Protein AF-A0A4Q2XW18-F1 (afdb_monomer)

Sequence (167 aa):
THSTAEARSASQRLVQAREKLRATFHPVAPCTHCEGCGLLAPGHEQDWCHFFATPPSEVYTDGEWVRFGREMGIDLRSLPLSYLVLDRRAPASASSSLPDGTVRVVGRHRLYKGHAQLDACDASGVHERRFTKRTDPAFFRAMNKHRTGTLQQWTLDGNEVTSLKEL

Nearest PDB structures (foldseek):
  5w25-assembly3_B  TM=5.486E-01  e=3.888E-02  Mycobacterium tuberculosis H37Rv
  5w25-assembly3_A  TM=5.720E-01  e=6.681E-02  Mycobacterium tuberculosis H37Rv
  3bju-assembly1_C  TM=5.775E-01  e=6.975E-01  Homo sapiens
  4joi-assembly2_B  TM=6.456E-01  e=8.872E-01  Homo sapiens
  7ur8-assembly1_A  TM=5.842E-01  e=1.352E+00  synthetic construct

Mean predicted aligned error: 4.86 Å

pLDDT: mean 90.89, std 9.31, range [46.69, 98.38]

Radius of gyration: 17.27 Å; Cα contacts (8 Å, |Δi|>4): 269; chains: 1; bounding box: 42×44×43 Å

Secondary structure (DSSP, 8-state):
---HHHHHHHHHHHHHHHHHHTTT-EEEES-S-SS--GGGSTT-TT----EEEPPPGGGGT-HHHHHHHHHHT--TTSEEE---EEESSS-GGGTTTSPTTEEEEEEEEEEETTEEEEEEEETTEEEEEEEETTT-HHHHHHHHTT---SEEEEEEETTEEEEEEE-

Solvent-accessible surface area (backbone atoms only — not comparable to full-atom values): 9520 Å² total; per-residue (Å²): 104,77,48,70,65,58,57,34,52,52,25,50,54,50,50,55,49,48,66,66,44,50,84,67,28,30,49,67,30,74,45,65,37,83,60,79,64,35,66,74,42,91,91,26,87,89,56,57,65,32,38,69,58,83,54,65,72,55,60,80,75,37,68,66,49,50,50,49,24,60,78,70,32,42,61,65,87,59,40,74,45,59,76,79,40,70,32,68,79,53,56,84,53,66,32,70,69,54,63,83,50,48,31,30,51,39,55,71,71,48,80,53,95,64,32,33,43,37,39,31,36,40,73,92,23,63,43,78,32,37,39,43,32,83,66,40,56,67,58,46,54,29,53,77,66,72,67,61,79,43,43,32,36,46,41,70,58,88,58,36,43,67,44,75,47,78,109

Structure (mmCIF, N/CA/C/O backbone):
data_AF-A0A4Q2XW18-F1
#
_entry.id   AF-A0A4Q2XW18-F1
#
loop_
_atom_site.group_PDB
_atom_site.id
_atom_site.type_symbol
_atom_site.label_atom_id
_atom_site.label_alt_id
_atom_site.label_comp_id
_atom_site.label_asym_id
_atom_site.label_entity_id
_atom_site.label_seq_id
_atom_site.pdbx_PDB_ins_code
_atom_site.Cartn_x
_atom_site.Cartn_y
_atom_site.Cartn_z
_atom_site.occupancy
_atom_site.B_iso_or_equiv
_atom_site.auth_seq_id
_atom_site.auth_comp_id
_atom_site.auth_asym_id
_atom_site.auth_atom_id
_atom_site.pdbx_PDB_model_num
ATOM 1 N N . THR A 1 1 ? 4.928 3.334 -23.421 1.00 46.69 1 THR A N 1
ATOM 2 C CA . THR A 1 1 ? 4.517 3.353 -22.007 1.00 46.69 1 THR A CA 1
ATOM 3 C C . THR A 1 1 ? 3.237 2.566 -21.915 1.00 46.69 1 THR A C 1
ATOM 5 O O . THR A 1 1 ? 2.214 3.055 -22.378 1.00 46.69 1 THR A O 1
ATOM 8 N N . HIS A 1 2 ? 3.284 1.335 -21.407 1.00 51.88 2 HIS A N 1
ATOM 9 C CA . HIS A 1 2 ? 2.048 0.635 -21.051 1.00 51.88 2 HIS A CA 1
ATOM 10 C C . HIS A 1 2 ? 1.188 1.564 -20.194 1.00 51.88 2 HIS A C 1
ATOM 12 O O . HIS A 1 2 ? 1.643 2.092 -19.177 1.00 51.88 2 HIS A O 1
ATOM 18 N N . SER A 1 3 ? 0.001 1.880 -20.700 1.00 62.62 3 SER A N 1
ATOM 19 C CA . SER A 1 3 ? -0.854 2.910 -20.127 1.00 62.62 3 SER A CA 1
ATOM 20 C C . SER A 1 3 ? -1.317 2.460 -18.745 1.00 62.62 3 SER A C 1
ATOM 22 O O . SER A 1 3 ? -1.722 1.311 -18.573 1.00 62.62 3 SER A O 1
ATOM 24 N N . THR A 1 4 ? -1.337 3.368 -17.766 1.00 73.12 4 THR A N 1
ATOM 25 C CA . THR A 1 4 ? -1.965 3.152 -16.449 1.00 73.12 4 THR A CA 1
ATOM 26 C C . THR A 1 4 ? -3.375 2.555 -16.581 1.00 73.12 4 THR A C 1
ATOM 28 O O . THR A 1 4 ? -3.817 1.805 -15.716 1.00 73.12 4 THR A O 1
ATOM 31 N N . ALA A 1 5 ? -4.067 2.817 -17.697 1.00 78.06 5 ALA A N 1
ATOM 32 C CA . ALA A 1 5 ? -5.362 2.224 -18.012 1.00 78.06 5 ALA A CA 1
ATOM 33 C C . ALA A 1 5 ? -5.325 0.694 -18.210 1.00 78.06 5 ALA A C 1
ATOM 35 O O . ALA A 1 5 ? -6.217 0.005 -17.716 1.00 78.06 5 ALA A O 1
ATOM 36 N N . GLU A 1 6 ? -4.314 0.148 -18.892 1.00 81.50 6 GLU A N 1
ATOM 37 C CA . GLU A 1 6 ? -4.184 -1.304 -19.106 1.00 81.50 6 GLU A CA 1
ATOM 38 C C . GLU A 1 6 ? -3.894 -2.022 -17.791 1.00 81.50 6 GLU A C 1
ATOM 40 O O . GLU A 1 6 ? -4.494 -3.052 -17.471 1.00 81.50 6 GLU A O 1
ATOM 45 N N . ALA A 1 7 ? -3.004 -1.431 -17.000 1.00 84.00 7 ALA A N 1
ATOM 46 C CA . ALA A 1 7 ? -2.602 -1.958 -15.712 1.00 84.00 7 ALA A CA 1
ATOM 47 C C . ALA A 1 7 ? -3.783 -1.922 -14.712 1.00 84.00 7 ALA A C 1
ATOM 49 O O . ALA A 1 7 ? -4.075 -2.925 -14.053 1.00 84.00 7 ALA A O 1
ATOM 50 N N . ARG A 1 8 ? -4.568 -0.833 -14.705 1.00 88.81 8 ARG A N 1
ATOM 51 C CA . ARG A 1 8 ? -5.844 -0.742 -13.973 1.00 88.81 8 ARG A CA 1
ATOM 52 C C . ARG A 1 8 ? -6.840 -1.809 -14.422 1.00 88.81 8 ARG A C 1
ATOM 54 O O . ARG A 1 8 ? -7.408 -2.497 -13.578 1.00 88.81 8 ARG A O 1
ATOM 61 N N . SER A 1 9 ? -7.009 -2.014 -15.728 1.00 91.19 9 SER A N 1
ATOM 62 C CA . SER A 1 9 ? -7.892 -3.062 -16.261 1.00 91.19 9 SER A CA 1
ATOM 63 C C . SER A 1 9 ? -7.461 -4.472 -15.825 1.00 91.19 9 SER A C 1
ATOM 65 O O . SER A 1 9 ? -8.299 -5.319 -15.506 1.00 91.19 9 SER A O 1
ATOM 67 N N . ALA A 1 10 ? -6.155 -4.754 -15.769 1.00 92.00 10 ALA A N 1
ATOM 68 C CA . ALA A 1 10 ? -5.642 -6.018 -15.237 1.00 92.00 10 ALA A CA 1
ATOM 69 C C . ALA A 1 10 ? -5.963 -6.192 -13.741 1.00 92.00 10 ALA A C 1
ATOM 71 O O . ALA A 1 10 ? -6.468 -7.244 -13.346 1.00 92.00 10 ALA A O 1
ATOM 72 N N . SER A 1 11 ? -5.754 -5.152 -12.930 1.00 94.81 11 SER A N 1
ATOM 73 C CA . SER A 1 11 ? -6.116 -5.162 -11.505 1.00 94.81 11 SER A CA 1
ATOM 74 C C . SER A 1 11 ? -7.617 -5.381 -11.293 1.00 94.81 11 SER A C 1
ATOM 76 O O . SER A 1 11 ? -8.009 -6.243 -10.510 1.00 94.81 11 SER A O 1
ATOM 78 N N . GLN A 1 12 ? -8.473 -4.704 -12.063 1.00 94.50 12 GLN A N 1
ATOM 79 C CA . GLN A 1 12 ? -9.927 -4.893 -12.006 1.00 94.50 12 GLN A CA 1
ATOM 80 C C . GLN A 1 12 ? -10.338 -6.336 -12.327 1.00 94.50 12 GLN A C 1
ATOM 82 O O . GLN A 1 12 ? -11.178 -6.909 -11.632 1.00 94.50 12 GLN A O 1
ATOM 87 N N . ARG A 1 13 ? -9.717 -6.964 -13.335 1.00 95.81 13 ARG A N 1
ATOM 88 C CA . ARG A 1 13 ? -9.951 -8.385 -13.651 1.00 95.81 13 ARG A CA 1
ATOM 89 C C . ARG A 1 13 ? -9.535 -9.308 -12.502 1.00 95.81 13 ARG A C 1
ATOM 91 O O . ARG A 1 13 ? -10.259 -10.259 -12.208 1.00 95.81 13 ARG A O 1
ATOM 98 N N . LEU A 1 14 ? -8.423 -9.018 -11.822 1.00 96.81 14 LEU A N 1
ATOM 99 C CA . LEU A 1 14 ? -8.005 -9.761 -10.626 1.00 96.81 14 LEU A CA 1
ATOM 100 C C . LEU A 1 14 ? -8.979 -9.579 -9.458 1.00 96.81 14 LEU A C 1
ATOM 102 O O . LEU A 1 14 ? -9.304 -10.558 -8.791 1.00 96.81 14 LEU A O 1
ATOM 106 N N . VAL A 1 15 ? -9.493 -8.366 -9.237 1.00 96.94 15 VAL A N 1
ATOM 107 C CA . VAL A 1 15 ? -10.523 -8.108 -8.218 1.00 96.94 15 VAL A CA 1
ATOM 108 C C . VAL A 1 15 ? -11.792 -8.902 -8.528 1.00 96.94 15 VAL A C 1
ATOM 110 O O . VAL A 1 15 ? -12.304 -9.606 -7.664 1.00 96.94 15 VAL A O 1
ATOM 113 N N . GLN A 1 16 ? -12.263 -8.890 -9.776 1.00 96.62 16 GLN A N 1
ATOM 114 C CA . GLN A 1 16 ? -13.420 -9.696 -10.180 1.00 96.62 16 GLN A CA 1
ATOM 115 C C . GLN A 1 16 ? -13.183 -11.198 -9.973 1.00 96.62 16 GLN A C 1
ATOM 117 O O . GLN A 1 16 ? -14.095 -11.915 -9.557 1.00 96.62 16 GLN A O 1
ATOM 122 N N . ALA A 1 17 ? -11.969 -11.685 -10.251 1.00 97.19 17 ALA A N 1
ATOM 123 C CA . ALA A 1 17 ? -11.596 -13.068 -9.975 1.00 97.19 17 ALA A CA 1
ATOM 124 C C . ALA A 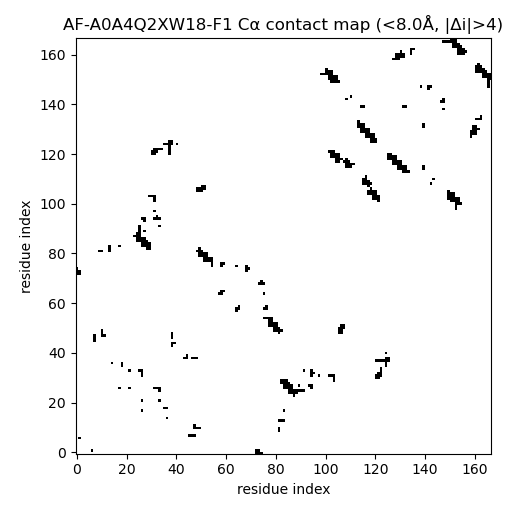1 17 ? -11.618 -13.367 -8.467 1.00 97.19 17 ALA A C 1
ATOM 126 O O . ALA A 1 17 ? -12.211 -14.370 -8.071 1.00 97.19 17 ALA A O 1
ATOM 127 N N . ARG A 1 18 ? -11.063 -12.482 -7.624 1.00 96.56 18 ARG A N 1
ATOM 128 C CA . ARG A 1 18 ? -11.131 -12.587 -6.155 1.00 96.56 18 ARG A CA 1
ATOM 129 C C . ARG A 1 18 ? -12.574 -12.736 -5.679 1.00 96.56 18 ARG A C 1
ATOM 131 O O . ARG A 1 18 ? -12.864 -13.681 -4.950 1.00 96.56 18 ARG A O 1
ATOM 138 N N . GLU A 1 19 ? -13.477 -11.854 -6.110 1.00 96.62 19 GLU A N 1
ATOM 139 C CA . GLU A 1 19 ? -14.863 -11.867 -5.622 1.00 96.62 19 GLU A CA 1
ATOM 140 C C . GLU A 1 19 ? -15.597 -13.162 -5.990 1.00 96.62 19 GLU A C 1
ATOM 142 O O . GLU A 1 19 ? -16.366 -13.679 -5.180 1.00 96.62 19 GLU A O 1
ATOM 147 N N . LYS A 1 20 ? -15.341 -13.699 -7.191 1.00 96.38 20 LYS A N 1
ATOM 148 C CA . LYS A 1 20 ? -15.909 -14.977 -7.646 1.00 96.38 20 LYS A CA 1
ATOM 149 C C . LYS A 1 20 ? -15.331 -16.164 -6.872 1.00 96.38 20 LYS A C 1
ATOM 151 O O . LYS A 1 20 ? -16.069 -17.069 -6.496 1.00 96.38 20 LYS A O 1
ATOM 156 N N . LEU A 1 21 ? -14.019 -16.165 -6.636 1.00 95.38 21 LEU A N 1
ATOM 157 C CA . LEU A 1 21 ? -13.307 -17.288 -6.019 1.00 95.38 21 LEU A CA 1
ATOM 158 C C . LEU A 1 21 ? -13.444 -17.334 -4.491 1.00 95.38 21 LEU A C 1
ATOM 160 O O . LEU A 1 21 ? -13.299 -18.410 -3.913 1.00 95.38 21 LEU A O 1
ATOM 164 N N . ARG A 1 22 ? -13.798 -16.219 -3.841 1.00 91.38 22 ARG A N 1
ATOM 165 C CA . ARG A 1 22 ? -14.068 -16.131 -2.392 1.00 91.38 22 ARG A CA 1
ATOM 166 C C . ARG A 1 22 ? -15.075 -17.162 -1.878 1.00 91.38 22 ARG A C 1
ATOM 168 O O . ARG A 1 22 ? -14.998 -17.565 -0.725 1.00 91.38 22 ARG A O 1
ATOM 175 N N . ALA A 1 23 ? -16.019 -17.598 -2.711 1.00 89.25 23 ALA A N 1
ATOM 176 C CA . ALA A 1 23 ? -16.995 -18.615 -2.315 1.00 89.25 23 ALA A CA 1
ATOM 177 C C . ALA A 1 23 ? -16.349 -19.976 -1.984 1.00 89.25 23 ALA A C 1
ATOM 179 O O . ALA A 1 23 ? -17.007 -20.872 -1.466 1.00 89.25 23 ALA A O 1
ATOM 180 N N . THR A 1 24 ? -15.081 -20.176 -2.348 1.00 91.94 24 THR A N 1
ATOM 181 C CA . THR A 1 24 ? -14.389 -21.466 -2.255 1.00 91.94 24 THR A CA 1
ATOM 182 C C . THR A 1 24 ? -12.956 -21.348 -1.733 1.00 91.94 24 THR A C 1
ATOM 184 O O . THR A 1 24 ? -12.421 -22.316 -1.195 1.00 91.94 24 THR A O 1
ATOM 187 N N . PHE A 1 25 ? -12.325 -20.189 -1.905 1.00 91.88 25 PHE A N 1
ATOM 188 C CA . PHE A 1 25 ? -10.956 -19.918 -1.494 1.00 91.88 25 PHE A CA 1
ATOM 189 C C . PHE A 1 25 ? -10.895 -18.726 -0.546 1.00 91.88 25 PHE A C 1
ATOM 191 O O . PHE A 1 25 ? -11.668 -17.779 -0.675 1.00 91.88 25 PHE A O 1
ATOM 198 N N . HIS A 1 26 ? -9.907 -18.736 0.341 1.00 89.38 26 HIS A N 1
ATOM 199 C CA . HIS A 1 26 ? -9.655 -17.658 1.284 1.00 89.38 26 HIS A CA 1
ATOM 200 C C . HIS A 1 26 ? -8.513 -16.766 0.779 1.00 89.38 26 HIS A C 1
ATOM 202 O O . HIS A 1 26 ? -7.461 -17.284 0.387 1.00 89.38 26 HIS A O 1
ATOM 208 N N . PRO A 1 27 ? -8.694 -15.433 0.766 1.00 90.62 27 PRO A N 1
ATOM 209 C CA . PRO A 1 27 ? -7.611 -14.492 0.508 1.00 90.62 27 PRO A CA 1
ATOM 210 C C . PRO A 1 27 ? -6.480 -14.625 1.529 1.00 90.62 27 PRO A C 1
ATOM 212 O O . PRO A 1 27 ? -6.701 -14.520 2.730 1.00 90.62 27 PRO A O 1
ATOM 215 N N . VAL A 1 28 ? -5.259 -14.821 1.032 1.00 90.69 28 VAL A N 1
ATOM 216 C CA . VAL A 1 28 ? -4.031 -14.829 1.846 1.00 90.69 28 VAL A CA 1
ATOM 217 C C . VAL A 1 28 ? -3.242 -13.539 1.635 1.00 90.69 28 VAL A C 1
ATOM 219 O O . VAL A 1 28 ? -2.700 -12.971 2.578 1.00 90.69 28 VAL A O 1
ATOM 222 N N . ALA A 1 29 ? -3.171 -13.060 0.391 1.00 92.25 29 ALA A N 1
ATOM 223 C CA . ALA A 1 29 ? -2.524 -11.800 0.042 1.00 92.25 29 ALA A CA 1
ATOM 224 C C . ALA A 1 29 ? -3.047 -11.282 -1.311 1.00 92.25 29 ALA A C 1
ATOM 226 O O . ALA A 1 29 ? -3.530 -12.073 -2.121 1.00 92.25 29 ALA A O 1
ATOM 227 N N . PRO A 1 30 ? -2.954 -9.975 -1.606 1.00 94.38 30 PRO A N 1
ATOM 228 C CA . PRO A 1 30 ? -2.515 -8.883 -0.732 1.00 94.38 30 PRO A CA 1
ATOM 229 C C . PRO A 1 30 ? -3.541 -8.506 0.344 1.00 94.38 30 PRO A C 1
ATOM 231 O O . PRO A 1 30 ? -3.185 -7.815 1.300 1.00 94.38 30 PRO A O 1
ATOM 234 N N . CYS A 1 31 ? -4.795 -8.933 0.170 1.00 93.69 31 CYS A N 1
ATOM 235 C CA . CYS A 1 31 ? -5.901 -8.618 1.065 1.00 93.69 31 CYS A CA 1
ATOM 236 C C . CYS A 1 31 ? -5.644 -9.158 2.471 1.00 93.69 31 CYS A C 1
ATOM 238 O O . CYS A 1 31 ? -5.300 -10.324 2.639 1.00 93.69 31 CYS A O 1
ATOM 240 N N . THR A 1 32 ? -5.872 -8.309 3.465 1.00 92.06 32 THR A N 1
ATOM 241 C CA . THR A 1 32 ? -5.790 -8.622 4.899 1.00 92.06 32 THR A CA 1
ATOM 242 C C . THR A 1 32 ? -7.136 -9.075 5.466 1.00 92.06 32 THR A C 1
ATOM 244 O O . THR A 1 32 ? -7.309 -9.136 6.675 1.00 92.06 32 THR A O 1
ATOM 247 N N . HIS A 1 33 ? -8.112 -9.336 4.593 1.00 91.50 33 HIS A N 1
ATOM 248 C CA . HIS A 1 33 ? -9.523 -9.415 4.941 1.00 91.50 33 HIS A CA 1
ATOM 249 C C . HIS A 1 33 ? -10.316 -10.216 3.876 1.00 91.50 33 HIS A C 1
ATOM 251 O O . HIS A 1 33 ? -9.865 -10.370 2.727 1.00 91.50 33 HIS A O 1
ATOM 257 N N . CYS A 1 34 ? -11.502 -10.716 4.243 1.00 90.25 34 CYS A N 1
ATOM 258 C CA . CYS A 1 34 ? -12.322 -11.642 3.432 1.00 90.25 34 CYS A CA 1
ATOM 259 C C . CYS A 1 34 ? -13.596 -10.998 2.843 1.00 90.25 34 CYS A C 1
ATOM 261 O O . CYS A 1 34 ? -14.257 -11.578 1.976 1.00 90.25 34 CYS A O 1
ATOM 263 N N . GLU A 1 35 ? -13.927 -9.786 3.272 1.00 91.75 35 GLU A N 1
ATOM 264 C CA . GLU A 1 35 ? -15.077 -8.985 2.851 1.00 91.75 35 GLU A CA 1
ATOM 265 C C . GLU A 1 35 ? -14.980 -8.576 1.372 1.00 91.75 35 GLU A C 1
ATOM 267 O O . GLU A 1 35 ? -13.978 -8.828 0.682 1.00 91.75 35 GLU A O 1
ATOM 272 N N . GLY A 1 36 ? -16.053 -7.949 0.872 1.00 93.88 36 GLY A N 1
ATOM 273 C CA . GLY A 1 36 ? -16.095 -7.268 -0.426 1.00 93.88 36 GLY A CA 1
ATOM 274 C C . GLY A 1 36 ? -14.833 -6.445 -0.670 1.00 93.88 36 GLY A C 1
ATOM 275 O O . GLY A 1 36 ? -14.372 -5.756 0.234 1.00 93.88 36 GLY A O 1
ATOM 276 N N . CYS A 1 37 ? -14.239 -6.533 -1.862 1.00 96.00 37 CYS A N 1
ATOM 277 C CA . CYS A 1 37 ? -13.087 -5.683 -2.158 1.00 96.00 37 CYS A CA 1
ATOM 278 C C . CYS A 1 37 ? -13.516 -4.208 -2.136 1.00 96.00 37 CYS A C 1
ATOM 280 O O . CYS A 1 37 ? -14.394 -3.817 -2.905 1.00 96.00 37 CYS A O 1
ATOM 282 N N . GLY A 1 38 ? -12.868 -3.389 -1.299 1.00 96.00 38 GLY A N 1
ATOM 283 C CA . GLY A 1 38 ? -13.199 -1.967 -1.155 1.00 96.00 38 GLY A CA 1
ATOM 284 C C . GLY A 1 38 ? -13.091 -1.160 -2.453 1.00 96.00 38 GLY A C 1
ATOM 285 O O . GLY A 1 38 ? -13.844 -0.217 -2.643 1.00 96.00 38 GLY A O 1
ATOM 286 N N . LEU A 1 39 ? -12.244 -1.583 -3.398 1.00 95.56 39 LEU A N 1
ATOM 287 C CA . LEU A 1 39 ? -12.123 -0.939 -4.715 1.00 95.56 39 LEU A CA 1
ATOM 288 C C . LEU A 1 39 ? -13.369 -1.068 -5.601 1.00 95.56 39 LEU A C 1
ATOM 290 O O . LEU A 1 39 ? -13.432 -0.441 -6.653 1.00 95.56 39 LEU A O 1
ATOM 294 N N . LEU A 1 40 ? -14.332 -1.911 -5.225 1.00 95.50 40 LEU A N 1
ATOM 295 C CA . LEU A 1 40 ? -15.617 -2.009 -5.919 1.00 95.50 40 LEU A CA 1
ATOM 296 C C . LEU A 1 40 ? -16.656 -1.026 -5.370 1.00 95.50 40 LEU A C 1
ATOM 298 O O . LEU A 1 40 ? -17.749 -0.940 -5.931 1.00 95.50 40 LEU A O 1
ATOM 302 N N . ALA A 1 41 ? -16.351 -0.317 -4.280 1.00 94.69 41 ALA A N 1
ATOM 303 C CA . ALA A 1 41 ? -17.237 0.713 -3.765 1.00 94.69 41 ALA A CA 1
ATOM 304 C C . ALA A 1 41 ? -17.250 1.943 -4.701 1.00 94.69 41 ALA A C 1
ATOM 306 O O . ALA A 1 41 ? -16.249 2.217 -5.373 1.00 94.69 41 ALA A O 1
ATOM 307 N N . PRO A 1 42 ? -18.371 2.689 -4.762 1.00 94.31 42 PRO A N 1
ATOM 308 C CA . PRO A 1 42 ? -18.467 3.903 -5.570 1.00 94.31 42 PRO A CA 1
ATOM 309 C C . PRO A 1 42 ? -17.365 4.914 -5.230 1.00 94.31 42 PRO A C 1
ATOM 311 O O . PRO A 1 42 ? -17.064 5.122 -4.055 1.00 94.31 42 PRO A O 1
ATOM 314 N N . GLY A 1 43 ? -16.799 5.565 -6.248 1.00 92.38 43 GLY A N 1
ATOM 315 C CA . GLY A 1 43 ? -15.714 6.544 -6.095 1.00 92.38 43 GLY A CA 1
ATOM 316 C C . GLY A 1 43 ? -14.303 5.982 -6.305 1.00 92.38 43 GLY A C 1
ATOM 317 O O . GLY A 1 43 ? -13.357 6.762 -6.386 1.00 92.38 43 GLY A O 1
ATOM 318 N N . HIS A 1 44 ? -14.157 4.660 -6.447 1.00 92.69 44 HIS A N 1
ATOM 319 C CA . HIS A 1 44 ? -12.878 3.984 -6.707 1.00 92.69 44 HIS A CA 1
ATOM 320 C C . HIS A 1 44 ? -12.710 3.527 -8.168 1.00 92.69 44 HIS A C 1
ATOM 322 O O . HIS A 1 44 ? -11.862 2.690 -8.479 1.00 92.69 44 HIS A O 1
ATOM 328 N N . GLU A 1 45 ? -13.483 4.066 -9.116 1.00 90.19 45 GLU A N 1
ATOM 329 C CA . GLU A 1 45 ? -13.488 3.608 -10.517 1.00 90.19 45 GLU A CA 1
ATOM 330 C C . GLU A 1 45 ? -12.137 3.825 -11.224 1.00 90.19 45 GLU A C 1
ATOM 332 O O . GLU A 1 45 ? -11.794 3.122 -12.186 1.00 90.19 45 GLU A O 1
ATOM 337 N N . GLN A 1 46 ? -11.371 4.813 -10.757 1.00 89.25 46 GLN A N 1
ATOM 338 C CA . GLN A 1 46 ? -10.032 5.137 -11.254 1.00 89.25 46 GLN A CA 1
ATOM 339 C C . GLN A 1 46 ? -8.912 4.505 -10.424 1.00 89.25 46 GLN A C 1
ATOM 341 O O . GLN A 1 46 ? -7.755 4.527 -10.851 1.00 89.25 46 GLN A O 1
ATOM 346 N N . ASP A 1 4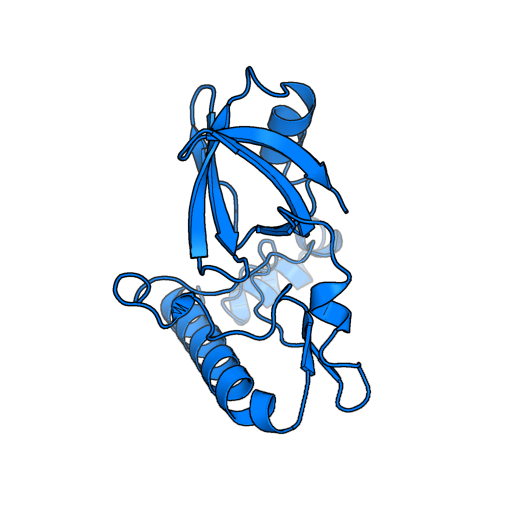7 ? -9.254 3.895 -9.293 1.00 91.81 47 ASP A N 1
ATOM 347 C CA . ASP A 1 47 ? -8.295 3.262 -8.407 1.00 91.81 47 ASP A CA 1
ATOM 348 C C . ASP A 1 47 ? -8.032 1.818 -8.824 1.00 91.81 47 ASP A C 1
ATOM 350 O O . ASP A 1 47 ? -8.743 1.195 -9.621 1.00 91.81 47 ASP A O 1
ATOM 354 N N . TRP A 1 48 ? -6.942 1.275 -8.296 1.00 94.38 48 TRP A N 1
ATOM 355 C CA . TRP A 1 48 ? -6.522 -0.085 -8.577 1.00 94.38 48 TRP A CA 1
ATOM 356 C C . TRP A 1 48 ? -5.591 -0.605 -7.491 1.00 94.38 48 TRP A C 1
ATOM 358 O O . TRP A 1 48 ? -4.715 0.109 -6.997 1.00 94.38 48 TRP A O 1
ATOM 368 N N . CYS A 1 49 ? -5.755 -1.880 -7.138 1.00 95.75 49 CYS A N 1
ATOM 369 C CA . CYS A 1 49 ? -4.905 -2.540 -6.157 1.00 95.75 49 CYS A CA 1
ATOM 370 C C . CYS A 1 49 ? -3.586 -2.878 -6.838 1.00 95.75 49 CYS A C 1
ATOM 372 O O . CYS A 1 49 ? -3.542 -3.774 -7.687 1.00 95.75 49 CYS A O 1
ATOM 374 N N . HIS A 1 50 ? -2.529 -2.148 -6.506 1.00 95.25 50 HIS A N 1
ATOM 375 C CA . HIS A 1 50 ? -1.213 -2.344 -7.090 1.00 95.25 50 HIS A CA 1
ATOM 376 C C . HIS A 1 50 ? -0.110 -2.115 -6.058 1.00 95.25 50 HIS A C 1
ATOM 378 O O . HIS A 1 50 ? -0.294 -1.428 -5.055 1.00 95.25 50 HIS A O 1
ATOM 384 N N . PHE A 1 51 ? 1.044 -2.706 -6.329 1.00 94.19 51 PHE A N 1
ATOM 385 C CA . PHE A 1 51 ? 2.259 -2.641 -5.528 1.00 94.19 51 PHE A CA 1
ATOM 386 C C . PHE A 1 51 ? 3.448 -2.479 -6.462 1.00 94.19 51 PHE A C 1
ATOM 388 O O . PHE A 1 51 ? 3.304 -2.616 -7.673 1.00 94.19 51 PHE A O 1
ATOM 395 N N . PHE A 1 52 ? 4.625 -2.209 -5.911 1.00 91.25 52 PHE A N 1
ATOM 396 C CA . PHE A 1 52 ? 5.841 -2.069 -6.700 1.00 91.25 52 PHE A CA 1
ATOM 397 C C . PHE A 1 52 ? 6.836 -3.138 -6.275 1.00 91.25 52 PHE A C 1
ATOM 399 O O . PHE A 1 52 ? 7.254 -3.162 -5.118 1.00 91.25 52 PHE A O 1
ATOM 406 N N . ALA A 1 53 ? 7.212 -4.013 -7.206 1.00 89.06 53 ALA A N 1
ATOM 407 C CA . ALA A 1 53 ? 8.370 -4.871 -6.998 1.00 89.06 53 ALA A CA 1
ATOM 408 C C . ALA A 1 53 ? 9.650 -4.037 -7.072 1.00 89.06 53 ALA A C 1
ATOM 410 O O . ALA A 1 53 ? 9.742 -3.086 -7.853 1.00 89.06 53 ALA A O 1
ATOM 411 N N . THR A 1 54 ? 10.646 -4.430 -6.281 1.00 87.81 54 THR A N 1
ATOM 412 C CA . THR A 1 54 ? 12.006 -3.909 -6.403 1.00 87.81 54 THR A CA 1
ATOM 413 C C . THR A 1 54 ? 12.586 -4.370 -7.738 1.00 87.81 54 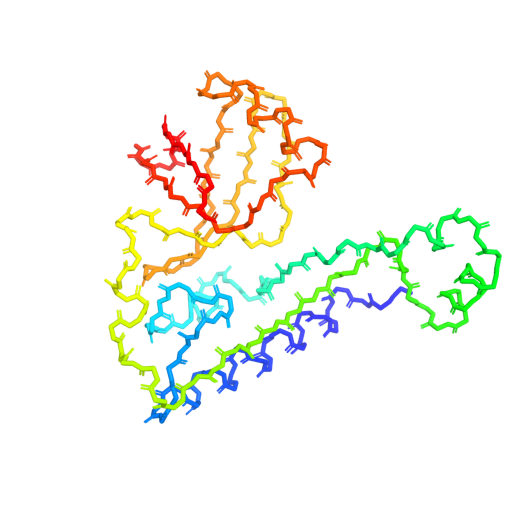THR A C 1
ATOM 415 O O . THR A 1 54 ? 12.706 -5.580 -7.945 1.00 87.81 54 THR A O 1
ATOM 418 N N . PRO A 1 55 ? 12.945 -3.451 -8.651 1.00 87.50 55 PRO A N 1
ATOM 419 C CA . PRO A 1 55 ? 13.617 -3.834 -9.881 1.00 87.50 55 PRO A CA 1
ATOM 420 C C . PRO A 1 55 ? 14.986 -4.451 -9.576 1.00 87.50 55 PRO A C 1
ATOM 422 O O . PRO A 1 55 ? 15.666 -3.967 -8.663 1.00 87.50 55 PRO A O 1
ATOM 425 N N . PRO A 1 56 ? 15.418 -5.470 -10.336 1.00 86.88 56 PRO A N 1
ATOM 426 C CA . PRO A 1 56 ? 16.791 -5.950 -10.257 1.00 86.88 56 PRO A CA 1
ATOM 427 C C . PRO A 1 56 ? 17.772 -4.815 -10.584 1.00 86.88 56 PRO A C 1
ATOM 429 O O . PRO A 1 56 ? 17.470 -3.922 -11.381 1.00 86.88 56 PRO A O 1
ATOM 432 N N . SER A 1 57 ? 18.942 -4.819 -9.943 1.00 89.06 57 SER A N 1
ATOM 433 C CA . SER A 1 57 ? 19.941 -3.745 -10.070 1.00 89.06 57 SER A CA 1
ATOM 434 C C . SER A 1 57 ? 20.463 -3.564 -11.496 1.00 89.06 57 SER A C 1
ATOM 436 O O . SER A 1 57 ? 20.755 -2.448 -11.919 1.00 89.06 57 SER A O 1
ATOM 438 N N . GLU A 1 58 ? 20.521 -4.658 -12.244 1.00 91.62 58 GLU A N 1
ATOM 439 C CA . GLU A 1 58 ? 21.024 -4.780 -13.606 1.00 91.62 58 GLU A CA 1
ATOM 440 C C . GLU A 1 58 ? 20.244 -3.889 -14.577 1.00 91.62 58 GLU A C 1
ATOM 442 O O . GLU A 1 58 ? 20.818 -3.348 -15.520 1.00 91.62 58 GLU A O 1
ATOM 447 N N . VAL A 1 59 ? 18.963 -3.632 -14.287 1.00 89.88 59 VAL A N 1
ATOM 448 C CA . VAL A 1 59 ? 18.108 -2.709 -15.052 1.00 89.88 59 VAL A CA 1
ATOM 449 C C . VAL A 1 59 ? 18.691 -1.292 -15.111 1.00 89.88 59 VAL A C 1
ATOM 451 O O . VAL A 1 59 ? 18.394 -0.544 -16.043 1.00 89.88 59 VAL A O 1
ATOM 454 N N . TYR A 1 60 ? 19.517 -0.903 -14.136 1.00 87.50 60 TYR A N 1
ATOM 455 C CA . TYR A 1 60 ? 20.138 0.423 -14.081 1.00 87.50 60 TYR A CA 1
ATOM 456 C C . TYR A 1 60 ? 21.544 0.476 -14.685 1.00 87.50 60 TYR A C 1
ATOM 458 O O . TYR A 1 60 ? 22.047 1.576 -14.918 1.00 87.50 60 TYR A O 1
ATOM 466 N N . THR A 1 61 ? 22.191 -0.669 -14.908 1.00 90.75 61 THR A N 1
ATOM 467 C CA . THR A 1 61 ? 23.623 -0.733 -15.246 1.00 90.75 61 THR A CA 1
ATOM 468 C C . THR A 1 61 ? 23.922 -1.393 -16.586 1.00 90.75 61 THR A C 1
ATOM 470 O O . THR A 1 61 ? 25.008 -1.187 -17.118 1.00 90.75 61 THR A O 1
ATOM 473 N N . ASP A 1 62 ? 22.994 -2.173 -17.137 1.00 92.50 62 ASP A N 1
ATOM 474 C CA . ASP A 1 62 ? 23.202 -2.958 -18.354 1.00 92.50 62 ASP A CA 1
ATOM 475 C C . ASP A 1 62 ? 22.341 -2.424 -19.517 1.00 92.50 62 ASP A C 1
ATOM 477 O O . ASP A 1 62 ? 21.124 -2.235 -19.414 1.00 92.50 62 ASP A O 1
ATOM 481 N N . GLY A 1 63 ? 23.010 -2.140 -20.639 1.00 90.50 63 GLY A N 1
ATOM 482 C CA . GLY A 1 63 ? 22.411 -1.558 -21.838 1.00 90.50 63 GLY A CA 1
ATOM 483 C C . GLY A 1 63 ? 21.412 -2.474 -22.548 1.00 90.50 63 GLY A C 1
ATOM 484 O O . GLY A 1 63 ? 20.479 -1.961 -23.172 1.00 90.50 63 GLY A O 1
ATOM 485 N N . GLU A 1 64 ? 21.542 -3.795 -22.411 1.00 93.19 64 GLU A N 1
ATOM 486 C CA . GLU A 1 64 ? 20.596 -4.753 -22.997 1.00 93.19 64 GLU A CA 1
ATOM 487 C C . GLU A 1 64 ? 19.222 -4.645 -22.323 1.00 93.19 64 GLU A C 1
ATOM 489 O O . GLU A 1 64 ? 18.197 -4.603 -23.005 1.00 93.19 64 GLU A O 1
ATOM 494 N N . TRP A 1 65 ? 19.178 -4.456 -20.997 1.00 91.31 65 TRP A N 1
ATOM 495 C CA . TRP A 1 65 ? 17.924 -4.200 -20.276 1.00 91.31 65 TRP A CA 1
ATOM 496 C C . TRP A 1 65 ? 17.271 -2.878 -20.687 1.00 91.31 65 TRP A C 1
ATOM 498 O O . TRP A 1 65 ? 16.046 -2.804 -20.832 1.00 91.31 65 TRP A O 1
ATOM 508 N N . VAL A 1 66 ? 18.072 -1.834 -20.927 1.00 88.25 66 VAL A N 1
ATOM 509 C CA . VAL A 1 66 ? 17.565 -0.545 -21.426 1.00 88.25 66 VAL A CA 1
ATOM 510 C C . VAL A 1 66 ? 16.966 -0.702 -22.823 1.00 88.25 66 VAL A C 1
ATOM 512 O O . VAL A 1 66 ? 15.887 -0.165 -23.094 1.00 88.25 66 VAL A O 1
ATOM 515 N N . ARG A 1 67 ? 17.650 -1.434 -23.708 1.00 90.81 67 ARG A N 1
ATOM 516 C CA . ARG A 1 67 ? 17.176 -1.712 -25.066 1.00 90.81 67 ARG A CA 1
ATOM 517 C C . ARG A 1 67 ? 15.877 -2.514 -25.041 1.00 90.81 67 ARG A C 1
ATOM 519 O O . ARG A 1 67 ? 14.898 -2.079 -25.646 1.00 90.81 67 ARG A O 1
ATOM 526 N N . PHE A 1 68 ? 15.841 -3.600 -24.275 1.00 90.12 68 PHE A N 1
ATOM 527 C CA . PHE A 1 68 ? 14.654 -4.433 -24.105 1.00 90.12 68 PHE A CA 1
ATOM 528 C C . PHE A 1 68 ? 13.452 -3.621 -23.605 1.00 90.12 68 PHE A C 1
ATOM 530 O O . PHE A 1 68 ? 12.373 -3.690 -24.189 1.00 90.12 68 PHE A O 1
ATOM 537 N N . GLY A 1 69 ? 13.628 -2.791 -22.569 1.00 88.25 69 GLY A N 1
ATOM 538 C CA . GLY A 1 69 ? 12.543 -1.954 -22.044 1.00 88.25 69 GLY A CA 1
ATOM 539 C C . GLY A 1 69 ? 11.976 -0.981 -23.086 1.00 88.25 69 GLY A C 1
ATOM 540 O O . GLY A 1 69 ? 10.762 -0.779 -23.154 1.00 88.25 69 GLY A O 1
ATOM 541 N N . ARG A 1 70 ? 12.835 -0.416 -23.948 1.00 86.94 70 ARG A N 1
ATOM 542 C CA . ARG A 1 70 ? 12.409 0.455 -25.058 1.00 86.94 70 ARG A CA 1
ATOM 543 C C . ARG A 1 70 ? 11.638 -0.310 -26.128 1.00 86.94 70 ARG A C 1
ATOM 545 O O . ARG A 1 70 ? 10.578 0.160 -26.529 1.00 86.94 70 ARG A O 1
ATOM 552 N N . GLU A 1 71 ? 12.152 -1.458 -26.563 1.00 92.56 71 GLU A N 1
ATOM 553 C CA . GLU A 1 71 ? 11.518 -2.294 -27.594 1.00 92.56 71 GLU A CA 1
ATOM 554 C C . GLU A 1 71 ? 10.161 -2.838 -27.123 1.00 92.56 71 GLU A C 1
ATOM 556 O O . GLU A 1 71 ? 9.194 -2.824 -27.880 1.00 92.56 71 GLU A O 1
ATOM 561 N N . MET A 1 72 ? 10.058 -3.218 -25.847 1.00 87.44 72 MET A N 1
ATOM 562 C CA . MET A 1 72 ? 8.821 -3.727 -25.246 1.00 87.44 72 MET A CA 1
ATOM 563 C C . MET A 1 72 ? 7.877 -2.627 -24.742 1.00 87.44 72 MET A C 1
ATOM 565 O O . MET A 1 72 ? 6.752 -2.917 -24.348 1.00 87.44 72 MET A O 1
ATOM 569 N N . GLY A 1 73 ? 8.305 -1.361 -24.708 1.00 84.00 73 GLY A N 1
ATOM 570 C CA . GLY A 1 73 ? 7.490 -0.250 -24.203 1.00 84.00 73 GLY A CA 1
ATOM 571 C C . GLY A 1 73 ? 7.211 -0.283 -22.689 1.00 84.00 73 GLY A C 1
ATOM 572 O O . GLY A 1 73 ? 6.262 0.375 -22.233 1.00 84.00 73 GLY A O 1
ATOM 573 N N . ILE A 1 74 ? 8.036 -1.006 -21.921 1.00 82.12 74 ILE A N 1
ATOM 574 C CA . ILE A 1 74 ? 7.936 -1.215 -20.468 1.00 82.12 74 ILE A CA 1
ATOM 575 C C . ILE A 1 74 ? 9.025 -0.400 -19.754 1.00 82.12 74 ILE A C 1
ATOM 577 O O . ILE A 1 74 ? 10.205 -0.505 -20.082 1.00 82.12 74 ILE A 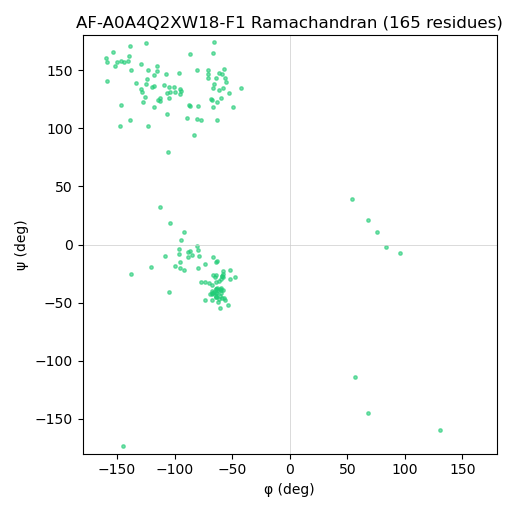O 1
ATOM 581 N N . ASP A 1 75 ? 8.654 0.374 -18.729 1.00 84.88 75 ASP A N 1
ATOM 582 C CA . ASP A 1 75 ? 9.647 0.976 -17.830 1.00 84.88 75 ASP A CA 1
ATOM 583 C C . ASP A 1 75 ? 10.062 -0.033 -16.755 1.00 84.88 75 ASP A C 1
ATOM 585 O O . ASP A 1 75 ? 9.430 -0.144 -15.709 1.00 84.88 75 ASP A O 1
ATOM 589 N N . LEU A 1 76 ? 11.149 -0.763 -17.001 1.00 84.81 76 LEU A N 1
ATOM 590 C CA . LEU A 1 76 ? 11.648 -1.775 -16.068 1.00 84.81 76 LEU A CA 1
ATOM 591 C C . LEU A 1 76 ? 12.123 -1.205 -14.721 1.00 84.81 76 LEU A C 1
ATOM 593 O O . LEU A 1 76 ? 12.276 -1.958 -13.763 1.00 84.81 76 LEU A O 1
ATOM 597 N N . ARG A 1 77 ? 12.331 0.114 -14.609 1.00 84.12 77 ARG A N 1
ATOM 598 C CA . ARG A 1 77 ? 12.743 0.775 -13.353 1.00 84.12 77 ARG A CA 1
ATOM 599 C C . ARG A 1 77 ? 11.572 0.973 -12.392 1.00 84.12 77 ARG A C 1
ATOM 601 O O . ARG A 1 77 ? 11.759 1.380 -11.247 1.00 84.12 77 ARG A O 1
ATOM 608 N N . SER A 1 78 ? 10.352 0.728 -12.853 1.00 84.94 78 SER A N 1
ATOM 609 C CA . SER A 1 78 ? 9.152 0.789 -12.038 1.00 84.94 78 SER A CA 1
ATOM 610 C C . SER A 1 78 ? 8.259 -0.373 -12.420 1.00 84.94 78 SER A C 1
ATOM 612 O O . SER A 1 78 ? 7.627 -0.347 -13.468 1.00 84.94 78 SER A O 1
ATOM 614 N N . LEU A 1 79 ? 8.183 -1.374 -11.546 1.00 85.50 79 LEU A N 1
ATOM 615 C CA . LEU A 1 79 ? 7.444 -2.606 -11.798 1.00 85.50 79 LEU A CA 1
ATOM 616 C C . LEU A 1 79 ? 6.139 -2.613 -10.990 1.00 85.50 79 LEU A C 1
ATOM 618 O O . LEU A 1 79 ? 6.104 -3.220 -9.913 1.00 85.50 79 LEU A O 1
ATOM 622 N N . PRO A 1 80 ? 5.079 -1.907 -11.446 1.00 88.94 80 PRO A N 1
ATOM 623 C CA . PRO A 1 80 ? 3.778 -2.027 -10.826 1.00 88.94 80 PRO A CA 1
ATOM 624 C C . PRO A 1 80 ? 3.242 -3.436 -11.072 1.00 88.94 80 PRO A C 1
ATOM 626 O O . PRO A 1 80 ? 3.284 -3.950 -12.190 1.00 88.94 80 PRO A O 1
ATOM 629 N N . LEU A 1 81 ? 2.714 -4.049 -10.027 1.00 90.62 81 LEU A N 1
ATOM 630 C CA . LEU A 1 81 ? 2.094 -5.358 -10.102 1.00 90.62 81 LEU A CA 1
ATOM 631 C C . LEU A 1 81 ? 0.817 -5.394 -9.280 1.00 90.62 81 LEU A C 1
ATOM 633 O O . LEU A 1 81 ? 0.688 -4.734 -8.249 1.00 90.62 81 LEU A O 1
ATOM 637 N N . SER A 1 82 ? -0.106 -6.225 -9.732 1.00 94.75 82 SER A N 1
ATOM 638 C CA . SER A 1 82 ? -1.275 -6.654 -8.981 1.00 94.75 82 SER A CA 1
ATOM 639 C C . SER A 1 82 ? -1.175 -8.164 -8.855 1.00 94.75 82 SER A C 1
ATOM 641 O O . SER A 1 82 ? -0.844 -8.848 -9.823 1.00 94.75 82 SER A O 1
ATOM 643 N N . TYR A 1 83 ? -1.434 -8.689 -7.667 1.00 96.00 83 TYR A N 1
ATOM 644 C CA . TYR A 1 83 ? -1.341 -10.118 -7.409 1.00 96.00 83 TYR A CA 1
ATOM 645 C C . TYR A 1 83 ? -2.500 -10.563 -6.528 1.00 96.00 83 TYR A C 1
ATOM 647 O O . TYR A 1 83 ? -3.170 -9.742 -5.904 1.00 96.00 83 TYR A O 1
ATOM 655 N N . LEU A 1 84 ? -2.749 -11.867 -6.516 1.00 96.19 84 LEU A N 1
ATOM 656 C CA . LEU A 1 84 ? -3.782 -12.496 -5.711 1.00 96.19 84 LEU A CA 1
ATOM 657 C C . LEU A 1 84 ? -3.277 -13.876 -5.294 1.00 96.19 84 LEU A C 1
ATOM 659 O O . LEU A 1 84 ? -2.970 -14.711 -6.141 1.00 96.19 84 LEU A O 1
ATOM 663 N N . VAL A 1 85 ? -3.186 -14.095 -3.988 1.00 95.06 85 VAL A N 1
ATOM 664 C CA . VAL A 1 85 ? -2.851 -15.378 -3.373 1.00 95.06 85 VAL A CA 1
ATOM 665 C C . VAL A 1 85 ? -4.085 -15.866 -2.637 1.00 95.06 85 VAL A C 1
ATOM 667 O O . VAL A 1 85 ? -4.632 -15.172 -1.776 1.00 95.06 85 VAL A O 1
ATOM 670 N N . LEU A 1 86 ? -4.518 -17.062 -3.009 1.00 93.19 86 LEU A N 1
ATOM 671 C CA . LEU A 1 86 ? -5.705 -17.720 -2.497 1.00 93.19 86 LEU A CA 1
ATOM 672 C C . LEU A 1 86 ? -5.312 -19.090 -1.964 1.00 93.19 86 LEU A C 1
ATOM 674 O O . LEU A 1 86 ? -4.559 -19.813 -2.615 1.00 93.19 86 LEU A O 1
ATOM 678 N N . ASP A 1 87 ? -5.871 -19.465 -0.822 1.00 91.38 87 ASP A N 1
ATOM 679 C CA . ASP A 1 87 ? -5.722 -20.806 -0.272 1.00 91.38 87 ASP A CA 1
ATOM 680 C C . ASP A 1 87 ? -7.101 -21.384 0.058 1.00 91.38 87 ASP A C 1
ATOM 682 O O . ASP A 1 87 ? -7.950 -20.752 0.685 1.00 91.38 87 ASP A O 1
ATOM 686 N N . ARG A 1 88 ? -7.344 -22.613 -0.397 1.00 90.88 88 ARG A N 1
ATOM 687 C CA . ARG A 1 88 ? -8.584 -23.348 -0.129 1.00 90.88 88 ARG A CA 1
ATOM 688 C C . ARG A 1 88 ? -8.650 -23.848 1.317 1.00 90.88 88 ARG A C 1
ATOM 690 O O . ARG A 1 88 ? -9.740 -23.988 1.860 1.00 90.88 88 ARG A O 1
ATOM 697 N N . ARG A 1 89 ? -7.499 -24.184 1.906 1.00 86.88 89 ARG A N 1
ATOM 698 C CA . ARG A 1 89 ? -7.378 -24.821 3.227 1.00 86.88 89 ARG A CA 1
ATOM 699 C C . ARG A 1 89 ? -7.143 -23.827 4.347 1.00 86.88 89 ARG A C 1
ATOM 701 O O . ARG A 1 89 ? -7.368 -24.188 5.499 1.00 86.88 89 ARG A O 1
ATOM 708 N N . ALA A 1 90 ? -6.672 -22.622 4.026 1.00 72.12 90 ALA A N 1
ATOM 709 C CA . ALA A 1 90 ? -6.552 -21.568 5.017 1.00 72.12 90 ALA A CA 1
ATOM 710 C C . ALA A 1 90 ? -7.907 -21.413 5.718 1.00 72.12 90 ALA A C 1
ATOM 712 O O . ALA A 1 90 ? -8.931 -21.364 5.038 1.00 72.12 90 ALA A O 1
ATOM 713 N N . PRO A 1 91 ? -7.958 -21.401 7.056 1.00 65.50 91 PRO A N 1
ATOM 714 C CA . PRO A 1 91 ? -9.210 -21.117 7.726 1.00 65.50 91 PRO A CA 1
ATOM 715 C C . PRO A 1 91 ? -9.653 -19.706 7.325 1.00 65.50 91 PRO A C 1
ATOM 717 O O . PRO A 1 91 ? -8.812 -18.824 7.149 1.00 65.50 91 PRO A O 1
ATOM 720 N N . ALA A 1 92 ? -10.963 -19.459 7.236 1.00 59.78 92 ALA A N 1
ATOM 721 C CA . ALA A 1 92 ? -11.491 -18.103 7.045 1.00 59.78 92 ALA A CA 1
ATOM 722 C C . ALA A 1 92 ? -10.925 -17.106 8.077 1.00 59.78 92 ALA A C 1
ATOM 724 O O . ALA A 1 92 ? -10.855 -15.907 7.817 1.00 59.78 92 ALA A O 1
ATOM 725 N N . SER A 1 93 ? -10.454 -17.625 9.217 1.00 56.06 93 SER A N 1
ATOM 726 C CA . SER A 1 93 ? -9.802 -16.875 10.276 1.00 56.06 93 SER A CA 1
ATOM 727 C C . SER A 1 93 ? -8.325 -16.525 10.048 1.00 56.06 93 SER A C 1
ATOM 729 O O . SER A 1 93 ? -7.747 -15.840 10.880 1.00 56.06 93 SER A O 1
ATOM 731 N N . ALA A 1 94 ? -7.674 -16.977 8.971 1.00 59.19 94 ALA A N 1
ATOM 732 C CA . ALA A 1 94 ? -6.270 -16.638 8.706 1.00 59.19 94 ALA A CA 1
ATOM 733 C C . ALA A 1 94 ? -6.082 -15.128 8.464 1.00 59.19 94 ALA A C 1
ATOM 735 O O . ALA A 1 94 ? -5.075 -14.545 8.861 1.00 59.19 94 ALA A O 1
ATOM 736 N N . SER A 1 95 ? -7.084 -14.468 7.878 1.00 57.84 95 SER A N 1
ATOM 737 C CA . SER A 1 95 ? -7.146 -13.005 7.817 1.00 57.84 95 SER A CA 1
ATOM 738 C C . SER A 1 95 ? -7.578 -12.391 9.155 1.00 57.84 95 SER A C 1
ATOM 740 O O . SER A 1 95 ? -7.086 -11.333 9.524 1.00 57.84 95 SER A O 1
ATOM 742 N N . SER A 1 96 ? -8.432 -13.073 9.930 1.00 60.38 96 SER A N 1
ATOM 743 C CA . SER A 1 96 ? -8.896 -12.596 11.244 1.00 60.38 96 SER A CA 1
ATOM 744 C C . SER A 1 96 ? -7.906 -12.840 12.394 1.00 60.38 96 SER A C 1
ATOM 746 O O . SER A 1 96 ? -8.202 -12.482 13.528 1.00 60.38 96 SER A O 1
ATOM 748 N N . SER A 1 97 ? -6.755 -13.472 12.137 1.00 72.75 97 SER A N 1
ATOM 749 C CA . SER A 1 97 ? -5.639 -13.561 13.089 1.00 72.75 97 SER A CA 1
ATOM 750 C C . SER A 1 97 ? -4.693 -12.363 13.016 1.00 72.75 97 SER A C 1
ATOM 752 O O . SER A 1 97 ? -3.752 -12.279 13.806 1.00 72.75 97 SER A O 1
ATOM 754 N N . LEU A 1 98 ? -4.900 -11.454 12.059 1.00 85.81 98 LEU A N 1
ATOM 755 C CA . LEU A 1 98 ? -4.130 -10.221 11.990 1.00 85.81 98 LEU A CA 1
ATOM 756 C C . LEU A 1 98 ? -4.543 -9.283 13.136 1.00 85.81 98 LEU A C 1
ATOM 758 O O . LEU A 1 98 ? -5.725 -9.232 13.475 1.00 85.81 98 LEU A O 1
ATOM 762 N N . PRO A 1 99 ? -3.599 -8.535 13.733 1.00 91.19 99 PRO A N 1
ATOM 763 C CA . PRO A 1 99 ? -3.925 -7.562 14.770 1.00 91.19 99 PRO A CA 1
ATOM 764 C C . PRO A 1 99 ? -4.932 -6.508 14.294 1.00 91.19 99 PRO A C 1
ATOM 766 O O . PRO A 1 99 ? -4.912 -6.106 13.127 1.00 91.19 99 PRO A O 1
ATOM 769 N N . ASP A 1 100 ? -5.735 -5.976 15.211 1.00 91.44 100 ASP A N 1
ATOM 770 C CA . ASP A 1 100 ? -6.619 -4.846 14.914 1.00 91.44 100 ASP A CA 1
ATOM 771 C C . ASP A 1 100 ? -5.833 -3.645 14.371 1.00 91.44 100 ASP A C 1
ATOM 773 O O . ASP A 1 100 ? -4.705 -3.367 14.789 1.00 91.44 100 ASP A O 1
ATOM 777 N N . GLY A 1 101 ? -6.431 -2.927 13.420 1.00 94.56 101 GLY A N 1
ATOM 778 C CA . GLY A 1 101 ? -5.766 -1.827 12.719 1.00 94.56 101 GLY A CA 1
ATOM 779 C C . GLY A 1 101 ? -4.754 -2.287 11.666 1.00 94.56 101 GLY A C 1
ATOM 780 O O . GLY A 1 101 ? -3.987 -1.463 11.170 1.00 94.56 101 GLY A O 1
ATOM 781 N N . THR A 1 102 ? -4.720 -3.580 11.320 1.00 95.88 102 THR A N 1
ATOM 782 C CA . THR A 1 102 ? -3.912 -4.061 10.194 1.00 95.88 102 THR A CA 1
ATOM 783 C C . THR A 1 102 ? -4.470 -3.551 8.872 1.00 95.88 102 THR A C 1
ATOM 785 O O . THR A 1 102 ? -5.623 -3.803 8.523 1.00 95.88 102 THR A O 1
ATOM 788 N N . VAL A 1 103 ? -3.610 -2.900 8.098 1.00 96.94 103 VAL A N 1
ATOM 789 C CA . VAL A 1 103 ? -3.922 -2.367 6.776 1.00 96.94 103 VAL A CA 1
ATOM 790 C C . VAL A 1 103 ? -2.891 -2.822 5.750 1.00 96.94 103 VAL A C 1
ATOM 792 O O . VAL A 1 103 ? -1.729 -3.107 6.064 1.00 96.94 103 VAL A O 1
ATOM 795 N N . ARG A 1 104 ? -3.309 -2.841 4.487 1.00 97.31 104 ARG A N 1
ATOM 796 C CA . ARG A 1 104 ? -2.419 -2.962 3.335 1.00 97.31 104 ARG A CA 1
ATOM 797 C C . ARG A 1 104 ? -2.332 -1.617 2.621 1.00 97.31 104 ARG A C 1
ATOM 799 O O . ARG A 1 104 ? -3.304 -1.200 2.000 1.00 97.31 104 ARG A O 1
ATOM 806 N N . VAL A 1 105 ? -1.170 -0.969 2.653 1.00 97.06 105 VAL A N 1
ATOM 807 C CA . VAL A 1 105 ? -0.905 0.237 1.852 1.00 97.06 105 VAL A CA 1
ATOM 808 C C . VAL A 1 105 ? -0.872 -0.137 0.372 1.00 97.06 105 VAL A C 1
ATOM 810 O O . VAL A 1 105 ? -0.115 -1.023 -0.032 1.00 97.06 105 VAL A O 1
ATOM 813 N N . VAL A 1 106 ? -1.699 0.528 -0.427 1.00 95.56 106 VAL A N 1
ATOM 814 C CA . VAL A 1 106 ? -1.845 0.314 -1.867 1.00 95.56 106 VAL A CA 1
ATOM 815 C C . VAL A 1 106 ? -1.072 1.395 -2.619 1.00 95.56 106 VAL A C 1
ATOM 817 O O . VAL A 1 106 ? -1.145 2.579 -2.303 1.00 95.56 106 VAL A O 1
ATOM 820 N N . GLY A 1 107 ? -0.330 0.988 -3.645 1.00 93.19 107 GLY A N 1
ATOM 821 C CA . GLY A 1 107 ? 0.430 1.898 -4.489 1.00 93.19 107 GLY A CA 1
ATOM 822 C C . GLY A 1 107 ? 1.603 2.562 -3.770 1.00 93.19 107 GLY A C 1
ATOM 823 O O . GLY A 1 107 ? 2.295 1.946 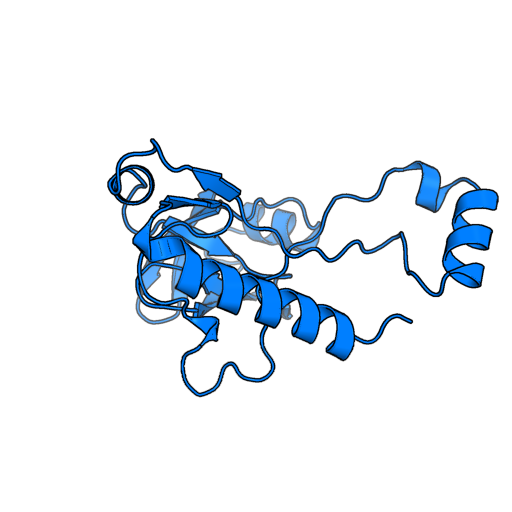-2.959 1.00 93.19 107 GLY A O 1
ATOM 824 N N . ARG A 1 108 ? 1.880 3.818 -4.131 1.00 90.75 108 ARG A N 1
ATOM 825 C CA . ARG A 1 108 ? 2.929 4.640 -3.509 1.00 90.75 108 ARG A CA 1
ATOM 826 C C . ARG A 1 108 ? 2.304 5.719 -2.641 1.00 90.75 108 ARG A C 1
ATOM 828 O O . ARG A 1 108 ? 1.300 6.314 -3.013 1.00 90.75 108 ARG A O 1
ATOM 835 N N . HIS A 1 109 ? 2.995 6.052 -1.556 1.00 93.12 109 HIS A N 1
ATOM 836 C CA . HIS A 1 109 ? 2.682 7.228 -0.752 1.00 93.12 109 HIS A CA 1
ATOM 837 C C . HIS A 1 109 ? 2.746 8.497 -1.612 1.00 93.12 109 HIS A C 1
ATOM 839 O O . HIS A 1 109 ? 3.720 8.714 -2.345 1.00 93.12 109 HIS A O 1
ATOM 845 N N . ARG A 1 110 ? 1.749 9.370 -1.467 1.00 94.81 110 ARG A N 1
ATOM 846 C CA . ARG A 1 110 ? 1.776 10.727 -2.021 1.00 94.81 110 ARG A CA 1
ATOM 847 C C . ARG A 1 110 ? 2.414 11.651 -0.990 1.00 94.81 110 ARG A C 1
ATOM 849 O O . ARG A 1 110 ? 1.856 11.894 0.077 1.00 94.81 110 ARG A O 1
ATOM 856 N N . LEU A 1 111 ? 3.635 12.099 -1.275 1.00 95.62 111 LEU A N 1
ATOM 857 C CA . LEU A 1 111 ? 4.475 12.827 -0.323 1.00 95.62 111 LEU A CA 1
ATOM 858 C C . LEU A 1 111 ? 4.341 14.340 -0.510 1.00 95.62 111 LEU A C 1
ATOM 860 O O . LEU A 1 111 ? 4.540 14.865 -1.604 1.00 95.62 111 LEU A O 1
ATOM 864 N N . TYR A 1 112 ? 4.080 15.041 0.591 1.00 96.50 112 TYR A N 1
ATOM 865 C CA . TYR A 1 112 ? 3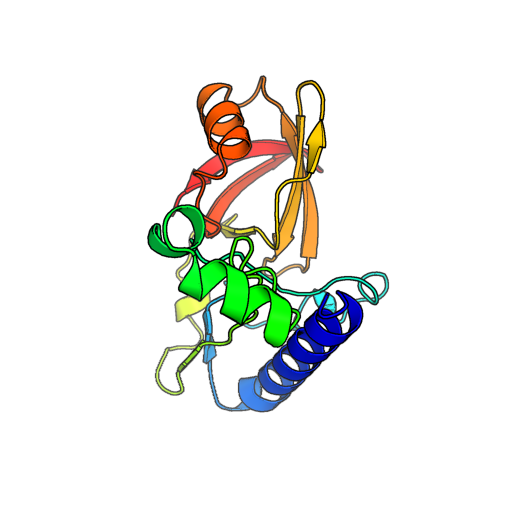.955 16.494 0.657 1.00 96.50 112 TYR A CA 1
ATOM 866 C C . TYR A 1 112 ? 4.915 17.074 1.700 1.00 96.50 112 TYR A C 1
ATOM 868 O O . TYR A 1 112 ? 5.561 16.366 2.483 1.00 96.50 112 TYR A O 1
ATOM 876 N N . LYS A 1 113 ? 4.999 18.408 1.765 1.00 94.62 113 LYS A N 1
ATOM 877 C CA . LYS A 1 113 ? 5.768 19.082 2.816 1.00 94.62 113 LYS A CA 1
ATOM 878 C C . LYS A 1 113 ? 5.155 18.766 4.187 1.00 94.62 113 LYS A C 1
ATOM 880 O O . LYS A 1 113 ? 4.101 19.280 4.549 1.00 94.62 113 LYS A O 1
ATOM 885 N N . GLY A 1 114 ? 5.849 17.928 4.954 1.00 95.50 114 GLY A N 1
ATOM 886 C CA . GLY A 1 114 ? 5.517 17.613 6.346 1.00 95.50 114 GLY A CA 1
ATOM 887 C C . GLY A 1 114 ? 4.465 16.520 6.555 1.00 95.50 114 GLY A C 1
ATOM 888 O O . GLY A 1 114 ? 4.216 16.173 7.709 1.00 95.50 114 GLY A O 1
ATOM 889 N N . HIS A 1 115 ? 3.881 15.955 5.497 1.00 97.62 115 HIS A N 1
ATOM 890 C CA . HIS A 1 115 ? 2.935 14.842 5.607 1.00 97.62 115 HIS A CA 1
ATOM 891 C C . HIS A 1 115 ? 2.903 13.979 4.339 1.00 97.62 115 HIS A C 1
ATOM 893 O O . HIS A 1 115 ? 3.430 14.367 3.297 1.00 97.62 115 HIS A O 1
ATOM 899 N N . ALA A 1 116 ? 2.312 12.797 4.461 1.00 97.75 116 ALA A N 1
ATOM 900 C CA . ALA A 1 116 ? 2.056 11.846 3.395 1.00 97.75 116 ALA A CA 1
ATOM 901 C C . ALA A 1 116 ? 0.557 11.520 3.366 1.00 97.75 116 ALA A C 1
ATOM 903 O O . ALA A 1 116 ? -0.066 11.409 4.423 1.00 97.75 116 ALA A O 1
ATOM 904 N N . GLN A 1 117 ? 0.002 11.362 2.168 1.00 97.88 117 GLN A N 1
ATOM 905 C CA . GLN A 1 117 ? -1.275 10.687 1.941 1.00 97.88 117 GLN A CA 1
ATOM 906 C C . GLN A 1 117 ? -0.999 9.226 1.580 1.00 97.88 117 GLN A C 1
ATOM 908 O O . GLN A 1 117 ? -0.107 8.931 0.772 1.00 97.88 117 GLN A O 1
ATOM 913 N N . LEU A 1 118 ? -1.744 8.327 2.210 1.00 97.12 118 LEU A N 1
ATOM 914 C CA . LEU A 1 118 ? -1.590 6.883 2.116 1.00 97.12 118 LEU A CA 1
ATOM 915 C C . LEU A 1 118 ? -2.941 6.281 1.746 1.00 97.12 118 LEU A C 1
ATOM 917 O O . LEU A 1 118 ? -3.898 6.446 2.494 1.00 97.12 118 LEU A O 1
ATOM 921 N N . ASP A 1 119 ? -3.007 5.549 0.643 1.00 96.69 119 ASP A N 1
ATOM 922 C CA . ASP A 1 119 ? -4.189 4.759 0.312 1.00 96.69 119 ASP A CA 1
ATOM 923 C C . ASP A 1 119 ? -4.042 3.385 0.971 1.00 96.69 119 ASP A C 1
ATOM 925 O O . ASP A 1 119 ? -3.062 2.674 0.736 1.00 96.69 119 ASP A O 1
ATOM 929 N N . ALA A 1 120 ? -4.970 3.027 1.854 1.00 96.75 120 ALA A N 1
ATOM 930 C CA . ALA A 1 120 ? -4.872 1.834 2.685 1.00 96.75 120 ALA A CA 1
ATOM 931 C C . ALA A 1 120 ? -6.144 0.998 2.607 1.00 96.75 120 ALA A C 1
ATOM 933 O O . ALA A 1 120 ? -7.250 1.521 2.695 1.00 96.75 120 ALA A O 1
ATOM 934 N N . CYS A 1 121 ? -5.966 -0.306 2.433 1.00 96.81 121 CYS A N 1
ATOM 935 C CA . CYS A 1 121 ? -7.038 -1.285 2.357 1.00 96.81 121 CYS A CA 1
ATOM 936 C C . CYS A 1 121 ? -7.134 -2.076 3.666 1.00 96.81 121 CYS A C 1
ATOM 938 O O . CYS A 1 121 ? -6.124 -2.604 4.143 1.00 96.81 121 CYS A O 1
ATOM 940 N N . ASP A 1 122 ? -8.343 -2.190 4.201 1.00 94.62 122 ASP A N 1
ATOM 941 C CA . ASP A 1 122 ? -8.701 -3.050 5.327 1.00 94.62 122 ASP A CA 1
ATOM 942 C C . ASP A 1 122 ? -10.121 -3.622 5.150 1.00 94.62 122 ASP A C 1
ATOM 944 O O . ASP A 1 122 ? -10.753 -3.452 4.105 1.00 94.62 122 ASP A O 1
ATOM 948 N N . ALA A 1 123 ? -10.628 -4.323 6.169 1.00 92.62 123 ALA A N 1
ATOM 949 C CA . ALA A 1 123 ? -11.958 -4.938 6.149 1.00 92.62 123 ALA A CA 1
ATOM 950 C C . ALA A 1 123 ? -13.110 -3.941 5.907 1.00 92.62 123 ALA A C 1
ATOM 952 O O . ALA A 1 123 ? -14.182 -4.340 5.450 1.00 92.62 123 ALA A O 1
ATOM 953 N N . SER A 1 124 ? -12.903 -2.652 6.194 1.00 93.38 124 SER A N 1
ATOM 954 C CA . SER A 1 124 ? -13.888 -1.585 5.990 1.00 93.38 124 SER A CA 1
ATOM 955 C C . SER A 1 124 ? -13.829 -0.950 4.598 1.00 93.38 124 SER A C 1
ATOM 957 O O . SER A 1 124 ? -14.724 -0.182 4.245 1.00 93.38 124 SER A O 1
ATOM 959 N N . GLY A 1 125 ? -12.796 -1.245 3.804 1.00 95.38 125 GLY A N 1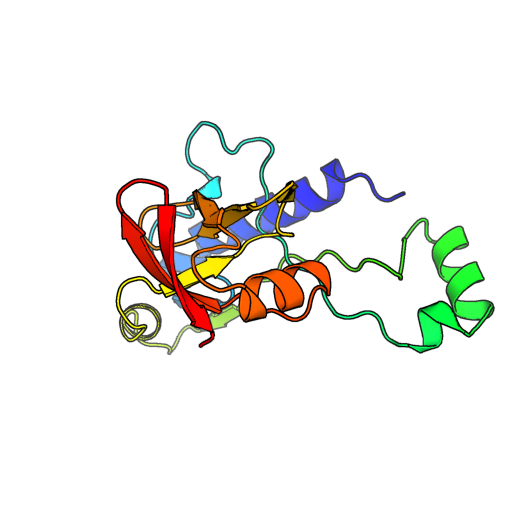
ATOM 960 C CA . GLY A 1 125 ? -12.644 -0.744 2.441 1.00 95.38 125 GLY A CA 1
ATOM 961 C C . GLY A 1 125 ? -11.268 -0.146 2.163 1.00 95.38 125 GLY A C 1
ATOM 962 O O . GLY A 1 125 ? -10.289 -0.443 2.845 1.00 95.38 125 GLY A O 1
ATOM 963 N N . VAL A 1 126 ? -11.194 0.681 1.117 1.00 96.50 126 VAL A N 1
ATOM 964 C CA . VAL A 1 126 ? -9.983 1.429 0.762 1.00 96.50 126 VAL A CA 1
ATOM 965 C C . VAL A 1 126 ? -10.173 2.880 1.165 1.00 96.50 126 VAL A C 1
ATOM 967 O O . VAL A 1 126 ? -11.142 3.515 0.765 1.00 96.50 126 VAL A O 1
ATOM 970 N N . HIS A 1 127 ? -9.240 3.404 1.950 1.00 96.06 127 HIS A N 1
ATOM 971 C CA . HIS A 1 127 ? -9.336 4.745 2.504 1.00 96.06 127 HIS A CA 1
ATOM 972 C C . HIS A 1 127 ? -8.031 5.507 2.346 1.00 96.06 127 HIS A C 1
ATOM 974 O O . HIS A 1 127 ? -6.953 4.972 2.610 1.00 96.06 127 HIS A O 1
ATOM 980 N N . GLU A 1 128 ? -8.139 6.785 1.998 1.00 96.38 128 GLU A N 1
ATOM 981 C CA . GLU A 1 128 ? -7.009 7.705 2.058 1.00 96.38 128 GLU A CA 1
ATOM 982 C C . GLU A 1 128 ? -6.817 8.175 3.505 1.00 96.38 128 GLU A C 1
ATOM 984 O O . GLU A 1 128 ? -7.696 8.816 4.082 1.00 96.38 128 GLU A O 1
ATOM 989 N N . ARG A 1 129 ? -5.657 7.890 4.094 1.00 97.81 129 ARG A N 1
ATOM 990 C CA . ARG A 1 129 ? -5.257 8.348 5.429 1.00 97.81 129 ARG A CA 1
ATOM 991 C C . ARG A 1 129 ? -4.065 9.285 5.348 1.00 97.81 129 ARG A C 1
ATOM 993 O O . ARG A 1 129 ? -3.241 9.211 4.434 1.00 97.81 129 ARG A O 1
ATOM 1000 N N . ARG A 1 130 ? -3.951 10.166 6.336 1.00 98.25 130 ARG A N 1
ATOM 1001 C CA . ARG A 1 130 ? -2.847 11.119 6.437 1.00 98.25 130 ARG A CA 1
ATOM 1002 C C . ARG A 1 130 ? -1.859 10.687 7.510 1.00 98.25 130 ARG A C 1
ATOM 1004 O O . ARG A 1 130 ? -2.249 10.318 8.607 1.00 98.25 130 ARG A O 1
ATOM 1011 N N . PHE A 1 131 ? -0.570 10.758 7.199 1.00 98.38 131 PHE A N 1
ATOM 1012 C CA . PHE A 1 131 ? 0.510 10.513 8.151 1.00 98.38 131 PHE A CA 1
ATOM 1013 C C . PHE A 1 131 ? 1.457 11.708 8.176 1.00 98.38 131 PHE A C 1
ATOM 1015 O O . PHE A 1 131 ? 1.961 12.144 7.138 1.00 98.38 131 PHE A O 1
ATOM 1022 N N . THR A 1 132 ? 1.719 12.260 9.358 1.00 98.00 132 THR A N 1
ATOM 1023 C CA . THR A 1 132 ? 2.570 13.448 9.481 1.00 98.00 132 THR A CA 1
ATOM 1024 C C . THR A 1 132 ? 4.009 13.084 9.819 1.00 98.00 132 THR A C 1
ATOM 1026 O O . THR A 1 132 ? 4.284 12.170 10.592 1.00 98.00 132 THR A O 1
ATOM 1029 N N . LYS A 1 133 ? 4.959 13.884 9.322 1.00 97.75 133 LYS A N 1
ATOM 1030 C CA . LYS A 1 133 ? 6.376 13.761 9.700 1.00 97.75 133 LYS A CA 1
ATOM 1031 C C . LYS A 1 133 ? 6.589 13.921 11.210 1.00 97.75 133 LYS A C 1
ATOM 1033 O O . LYS A 1 133 ? 7.578 13.423 11.731 1.00 97.75 133 LYS A O 1
ATOM 1038 N N . ARG A 1 134 ? 5.707 14.653 11.899 1.00 97.06 134 ARG A N 1
ATOM 1039 C CA . ARG A 1 134 ? 5.787 14.865 13.349 1.00 97.06 134 ARG A CA 1
ATOM 1040 C C . ARG A 1 134 ? 5.464 13.588 14.128 1.00 97.06 134 ARG A C 1
ATOM 1042 O O . ARG A 1 134 ? 6.054 13.408 15.185 1.00 97.06 134 ARG A O 1
ATOM 1049 N N . THR A 1 135 ? 4.574 12.742 13.607 1.00 97.44 135 THR A N 1
ATOM 1050 C CA . THR A 1 135 ? 4.188 11.467 14.225 1.00 97.44 135 THR A CA 1
ATOM 1051 C C . THR A 1 135 ? 5.396 10.541 14.365 1.00 97.44 135 THR A C 1
ATOM 1053 O O . THR A 1 135 ? 5.725 10.126 15.469 1.00 97.44 135 THR A O 1
ATOM 1056 N N . ASP A 1 136 ? 6.101 10.280 13.260 1.00 97.62 136 ASP A N 1
ATOM 1057 C CA . ASP A 1 136 ? 7.378 9.561 13.271 1.00 97.62 136 ASP A CA 1
ATOM 1058 C C . ASP A 1 136 ? 8.302 10.079 12.143 1.00 97.62 136 ASP A C 1
ATOM 1060 O O . ASP A 1 136 ? 8.149 9.722 10.965 1.00 97.62 136 ASP A O 1
ATOM 1064 N N . PRO A 1 137 ? 9.301 10.923 12.477 1.00 97.31 137 PRO A N 1
ATOM 1065 C CA . PRO A 1 137 ? 10.244 11.455 11.498 1.00 97.31 137 PRO A CA 1
ATOM 1066 C C . PRO A 1 137 ? 11.140 10.394 10.848 1.00 97.31 137 PRO A C 1
ATOM 1068 O O . PRO A 1 137 ? 11.633 10.614 9.735 1.00 97.31 137 PRO A O 1
ATOM 1071 N N . ALA A 1 138 ? 11.427 9.284 11.535 1.00 96.94 138 ALA A N 1
ATOM 1072 C CA . ALA A 1 138 ? 12.262 8.213 11.004 1.00 96.94 138 ALA A CA 1
ATOM 1073 C C . ALA A 1 138 ? 11.498 7.427 9.938 1.00 96.94 138 ALA A C 1
ATOM 1075 O O . ALA A 1 138 ? 12.008 7.290 8.821 1.00 96.94 138 ALA A O 1
ATOM 1076 N N . PHE A 1 139 ? 10.258 7.040 10.233 1.00 96.75 139 PHE A N 1
ATOM 1077 C CA . PHE A 1 139 ? 9.397 6.365 9.268 1.00 96.75 139 PHE A CA 1
ATOM 1078 C C . PHE A 1 139 ? 9.085 7.251 8.057 1.00 96.75 139 PHE A C 1
ATOM 1080 O O . PHE A 1 139 ? 9.215 6.813 6.914 1.00 96.75 139 PHE A O 1
ATOM 1087 N N . PHE A 1 140 ? 8.816 8.545 8.268 1.00 97.00 140 PHE A N 1
ATOM 1088 C CA . PHE A 1 140 ? 8.620 9.494 7.164 1.00 97.00 140 PHE A CA 1
ATOM 1089 C C . PHE A 1 140 ? 9.844 9.573 6.229 1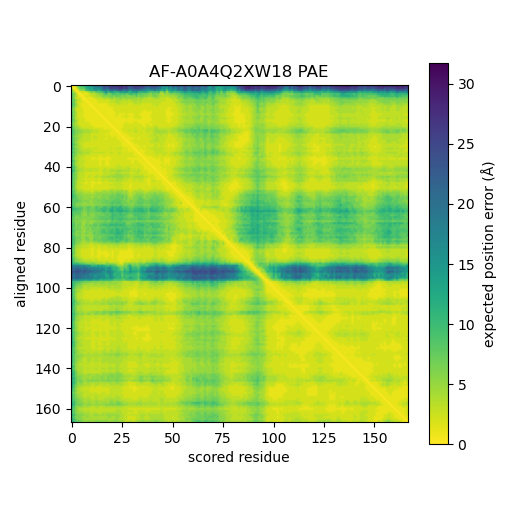.00 97.00 140 PHE A C 1
ATOM 1091 O O . PHE A 1 140 ? 9.717 9.648 5.005 1.00 97.00 140 PHE A O 1
ATOM 1098 N N . ARG A 1 141 ? 11.065 9.524 6.784 1.00 95.94 141 ARG A N 1
ATOM 1099 C CA . ARG A 1 141 ? 12.298 9.457 5.977 1.00 95.94 141 ARG A CA 1
ATOM 1100 C C . ARG A 1 141 ? 12.433 8.128 5.231 1.00 95.94 141 ARG A C 1
ATOM 1102 O O . ARG A 1 141 ? 12.972 8.137 4.126 1.00 95.94 141 ARG A O 1
ATOM 1109 N N . ALA A 1 142 ? 11.978 7.016 5.808 1.00 95.31 142 ALA A N 1
ATOM 1110 C CA . ALA A 1 142 ? 11.959 5.718 5.137 1.00 95.31 142 ALA A CA 1
ATOM 1111 C C . ALA A 1 142 ? 10.959 5.702 3.967 1.00 95.31 142 ALA A C 1
ATOM 1113 O O . ALA A 1 142 ? 11.324 5.260 2.875 1.00 95.31 142 ALA A O 1
ATOM 1114 N N . MET A 1 143 ? 9.766 6.290 4.141 1.00 94.75 143 MET A N 1
ATOM 1115 C CA . MET A 1 143 ? 8.775 6.466 3.068 1.00 94.75 143 MET A CA 1
ATOM 1116 C C . MET A 1 143 ? 9.352 7.253 1.883 1.00 94.75 143 MET A C 1
ATOM 1118 O O . MET A 1 143 ? 9.222 6.815 0.741 1.00 94.75 143 MET A O 1
ATOM 1122 N N . ASN A 1 144 ? 10.046 8.372 2.148 1.00 91.38 144 ASN A N 1
ATOM 1123 C CA . ASN A 1 144 ? 10.725 9.174 1.116 1.00 91.38 144 ASN A CA 1
ATOM 1124 C C . ASN A 1 144 ? 11.764 8.375 0.316 1.00 91.38 144 ASN A C 1
ATOM 1126 O O . ASN A 1 144 ? 12.061 8.718 -0.823 1.00 91.38 144 ASN A O 1
ATOM 1130 N N . LYS A 1 145 ? 12.349 7.337 0.921 1.00 91.19 145 LYS A N 1
ATOM 1131 C CA . LYS A 1 145 ? 13.334 6.456 0.282 1.00 91.19 145 LYS A CA 1
ATOM 1132 C C . LYS A 1 145 ? 12.702 5.203 -0.331 1.00 91.19 145 LYS A C 1
ATOM 1134 O O . LYS A 1 145 ? 13.449 4.350 -0.800 1.00 91.19 145 LYS A O 1
ATOM 1139 N N . HIS A 1 146 ? 11.373 5.075 -0.296 1.00 88.44 146 HIS A N 1
ATOM 1140 C CA . HIS A 1 146 ? 10.640 3.872 -0.701 1.00 88.44 146 HIS A CA 1
ATOM 1141 C C . HIS A 1 146 ? 11.120 2.602 0.027 1.00 88.44 146 HIS A C 1
ATOM 1143 O O . HIS A 1 146 ? 11.247 1.542 -0.575 1.00 88.44 146 HIS A O 1
ATOM 1149 N N . ARG A 1 147 ? 11.425 2.721 1.328 1.00 90.00 147 ARG A N 1
ATOM 1150 C CA . ARG A 1 147 ? 11.942 1.627 2.175 1.00 90.00 147 ARG A CA 1
ATOM 1151 C C . ARG A 1 147 ? 10.955 1.188 3.252 1.00 90.00 147 ARG A C 1
ATOM 1153 O O . ARG A 1 147 ? 11.379 0.835 4.345 1.00 90.00 147 ARG A O 1
ATOM 1160 N N . THR A 1 148 ? 9.665 1.269 2.960 1.00 93.44 148 THR A N 1
ATOM 1161 C CA . THR A 1 148 ? 8.619 0.803 3.869 1.00 93.44 148 THR A CA 1
ATOM 1162 C C . THR A 1 148 ? 7.829 -0.315 3.202 1.00 93.44 148 THR A C 1
ATOM 1164 O O . THR A 1 148 ? 7.498 -0.230 2.016 1.00 93.44 148 THR A O 1
ATOM 1167 N N . GLY A 1 149 ? 7.542 -1.365 3.957 1.00 93.88 149 GLY A N 1
ATOM 1168 C CA . GLY A 1 149 ? 6.618 -2.426 3.616 1.00 93.88 149 GLY A CA 1
ATOM 1169 C C . GLY A 1 149 ? 5.178 -1.930 3.543 1.00 93.88 149 GLY A C 1
ATOM 1170 O O . GLY A 1 149 ? 4.823 -0.836 3.988 1.00 93.88 149 GLY A O 1
ATOM 1171 N N . THR A 1 150 ? 4.331 -2.756 2.939 1.00 95.69 150 THR A N 1
ATOM 1172 C CA . THR A 1 150 ? 2.929 -2.411 2.686 1.00 95.69 150 THR A CA 1
ATOM 1173 C C . THR A 1 150 ? 1.976 -3.016 3.707 1.00 95.69 150 THR A C 1
ATOM 1175 O O . THR A 1 150 ? 0.856 -2.534 3.808 1.00 95.69 150 THR A O 1
ATOM 1178 N N . LEU A 1 151 ? 2.385 -4.052 4.453 1.00 96.25 151 LEU A N 1
ATOM 1179 C CA . LEU A 1 151 ? 1.609 -4.567 5.583 1.00 96.25 151 LEU A CA 1
ATOM 1180 C C . LEU A 1 151 ? 1.980 -3.767 6.823 1.00 96.25 151 LEU A C 1
ATOM 1182 O O . LEU A 1 151 ? 3.146 -3.741 7.216 1.00 96.25 151 LEU A O 1
ATOM 1186 N N . GLN A 1 152 ? 1.004 -3.093 7.410 1.00 97.12 152 GLN A N 1
ATOM 1187 C CA . GLN A 1 152 ? 1.237 -2.228 8.558 1.00 97.12 152 GLN A CA 1
ATOM 1188 C C . GLN A 1 152 ? 0.093 -2.371 9.557 1.00 97.12 152 GLN A C 1
ATOM 1190 O O . GLN A 1 152 ? -1.008 -2.769 9.187 1.00 97.12 152 GLN A O 1
ATOM 1195 N N . GLN A 1 153 ? 0.349 -2.022 10.815 1.00 97.44 153 GLN A N 1
ATOM 1196 C CA . GLN A 1 153 ? -0.671 -1.867 11.849 1.00 97.44 153 GLN A CA 1
ATOM 1197 C C . GLN A 1 153 ? -0.736 -0.401 12.265 1.00 97.44 153 GLN A C 1
ATOM 1199 O O . GLN A 1 153 ? 0.289 0.163 12.658 1.00 97.44 153 GLN A O 1
ATOM 1204 N N . TRP A 1 154 ? -1.915 0.213 12.177 1.00 97.50 154 TRP A N 1
ATOM 1205 C CA . TRP A 1 154 ? -2.133 1.637 12.433 1.00 97.50 154 TRP A CA 1
ATOM 1206 C C . TRP A 1 154 ? -3.039 1.880 13.636 1.00 97.50 154 TRP A C 1
ATOM 1208 O O . TRP A 1 154 ? -3.962 1.119 13.911 1.00 97.50 154 TRP A O 1
ATOM 1218 N N . THR A 1 155 ? -2.797 2.997 14.319 1.00 97.94 155 THR A N 1
ATOM 1219 C CA . THR A 1 155 ? -3.791 3.652 15.179 1.00 97.94 155 THR A CA 1
ATOM 1220 C C . THR A 1 155 ? -4.234 4.943 14.507 1.00 97.94 155 THR A C 1
ATOM 1222 O O . THR A 1 155 ? -3.400 5.678 13.969 1.00 97.94 155 THR A O 1
ATOM 1225 N N . LEU A 1 156 ? -5.539 5.212 14.535 1.00 97.75 156 LEU A N 1
ATOM 1226 C CA . LEU A 1 156 ? -6.151 6.355 13.867 1.00 97.75 156 LEU A CA 1
ATOM 1227 C C . LEU A 1 156 ? -6.813 7.302 14.873 1.00 97.75 156 LEU A C 1
ATOM 1229 O O . LEU A 1 156 ? -7.387 6.857 15.864 1.00 97.75 156 LEU A O 1
ATOM 1233 N N . ASP A 1 157 ? -6.771 8.595 14.566 1.00 97.19 157 ASP A N 1
ATOM 1234 C CA . ASP A 1 157 ? -7.668 9.618 15.109 1.00 97.19 157 ASP A CA 1
ATOM 1235 C C . ASP A 1 157 ? -8.365 10.310 13.929 1.00 97.19 157 ASP A C 1
ATOM 1237 O O . ASP A 1 157 ? -7.758 11.074 13.170 1.00 97.19 157 ASP A O 1
ATOM 1241 N N . GLY A 1 158 ? -9.624 9.940 13.687 1.00 94.75 158 GLY A N 1
ATOM 1242 C CA . GLY A 1 158 ? -10.330 10.297 12.459 1.00 94.75 158 GLY A CA 1
ATOM 1243 C C . GLY A 1 158 ? -9.578 9.808 11.215 1.00 94.75 158 GLY A C 1
ATOM 1244 O O . GLY A 1 158 ? -9.460 8.607 10.983 1.00 94.75 158 GLY A O 1
ATOM 1245 N N . ASN A 1 159 ? -9.074 10.747 10.407 1.00 94.69 159 ASN A N 1
ATOM 1246 C CA . ASN A 1 159 ? -8.318 10.439 9.186 1.00 94.69 159 ASN A CA 1
ATOM 1247 C C . ASN A 1 159 ? -6.788 10.442 9.366 1.00 94.69 159 ASN A C 1
ATOM 1249 O O . ASN A 1 159 ? -6.052 10.177 8.410 1.00 94.69 159 ASN A O 1
ATOM 1253 N N . GLU A 1 160 ? -6.301 10.789 10.556 1.00 97.88 160 GLU A N 1
ATOM 1254 C CA . GLU A 1 160 ? -4.875 10.913 10.853 1.00 97.88 160 GLU A CA 1
ATOM 1255 C C . GLU A 1 160 ? -4.332 9.616 11.458 1.00 97.88 160 GLU A C 1
ATOM 1257 O O . GLU A 1 160 ? -4.892 9.060 12.403 1.00 97.88 160 GLU A O 1
ATOM 1262 N N . VAL A 1 161 ? -3.200 9.151 10.934 1.00 98.25 161 VAL A N 1
ATOM 1263 C CA . VAL A 1 161 ? -2.421 8.046 11.492 1.00 98.25 161 VAL A CA 1
ATOM 1264 C C . VAL A 1 161 ? -1.578 8.590 12.643 1.00 98.25 161 VAL A C 1
ATOM 1266 O O . VAL A 1 161 ? -0.606 9.328 12.437 1.00 98.25 161 VAL A O 1
ATOM 1269 N N . THR A 1 162 ? -1.956 8.227 13.866 1.00 98.00 162 THR A N 1
ATOM 1270 C CA . THR A 1 162 ? -1.319 8.693 15.109 1.00 98.00 162 THR A CA 1
ATOM 1271 C C . THR A 1 162 ? -0.210 7.765 15.586 1.00 98.00 162 THR A C 1
ATOM 1273 O O . THR A 1 162 ? 0.698 8.202 16.290 1.00 98.00 162 THR A O 1
ATOM 1276 N N . SER A 1 163 ? -0.234 6.503 15.163 1.00 97.31 163 SER A N 1
ATOM 1277 C CA . SER A 1 163 ? 0.906 5.597 15.256 1.00 97.31 163 SER A CA 1
ATOM 1278 C C . SER A 1 163 ? 0.837 4.551 14.150 1.00 97.31 163 SER A C 1
ATOM 1280 O O . SER A 1 163 ? -0.243 4.232 13.647 1.00 97.31 163 SER A O 1
ATOM 1282 N N . LEU A 1 164 ? 1.995 4.026 13.766 1.00 97.00 164 LEU A N 1
ATOM 1283 C CA . LEU A 1 164 ? 2.094 2.919 12.830 1.00 97.00 164 LEU A CA 1
ATOM 1284 C C . LEU A 1 164 ? 3.291 2.037 13.170 1.00 97.00 164 LEU A C 1
ATOM 1286 O O . LEU A 1 164 ? 4.243 2.481 13.814 1.00 97.00 164 LEU A O 1
ATOM 1290 N N . LYS A 1 165 ? 3.245 0.794 12.706 1.00 95.56 165 LYS A N 1
ATOM 1291 C CA . LYS A 1 165 ? 4.402 -0.098 12.613 1.00 95.56 165 LYS A CA 1
ATOM 1292 C C . LYS A 1 165 ? 4.220 -1.061 11.449 1.00 95.56 165 LYS A C 1
ATOM 1294 O O . LYS A 1 165 ? 3.095 -1.327 11.031 1.00 95.56 165 LYS A O 1
ATOM 1299 N N . GLU A 1 166 ? 5.324 -1.587 10.949 1.00 95.56 166 GLU A N 1
ATOM 1300 C CA . GLU A 1 166 ? 5.318 -2.648 9.942 1.00 95.56 166 GLU A CA 1
ATOM 1301 C C . GLU A 1 166 ? 5.080 -4.005 10.611 1.00 95.56 166 GL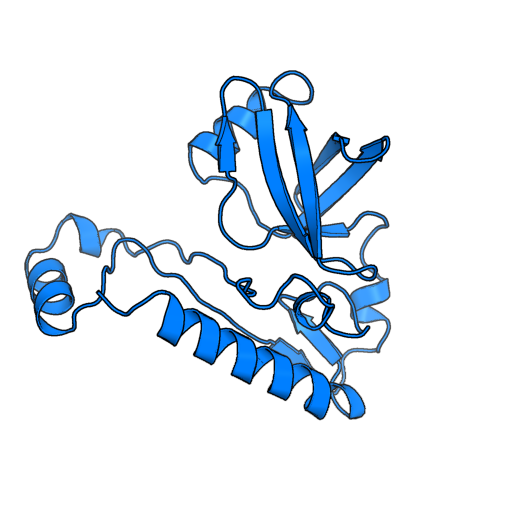U A C 1
ATOM 1303 O O . GLU A 1 166 ? 5.431 -4.185 11.784 1.00 95.56 166 GLU A O 1
ATOM 1308 N N . LEU A 1 167 ? 4.455 -4.927 9.875 1.00 92.12 167 LEU A N 1
ATOM 1309 C CA . LEU A 1 167 ? 4.230 -6.317 10.284 1.00 92.12 167 LEU A CA 1
ATOM 1310 C C . LEU A 1 167 ? 5.014 -7.281 9.392 1.00 92.12 167 LEU A C 1
ATOM 1312 O O . LEU A 1 167 ? 5.088 -7.017 8.167 1.00 92.12 167 LEU A O 1
#

Foldseek 3Di:
DPDLVVQQVVQVVVLVVLVVCLVQWAWPPDALASARAQCPDPPNSSPGFKDWDQQDPCCVPPVVNVVVCVVVVHDSRTHIDDDTDIGRPPPNCSSVPDDPQKWFFGDAWDDDVFKTWTFIQHNVHTDTAIEGCVLPVVVSVCSVVVNDHGTKHFDDDVRYTNDMDHD